Protein AF-A0A962L8B1-F1 (afdb_monomer_lite)

pLDDT: mean 70.65, std 21.23, range [31.58, 95.56]

Radius of gyration: 21.91 Å; chains: 1; bounding box: 81×44×33 Å

Secondary structure (DSSP, 8-state):
-------SS-SS---------GGGGTTPSSPPPHHHHS-EEEEEEEEEE-TTS-EEEEEEEEEEEEEETTEEEEEEEEEETTS-EEEEEEEEEE-SSS-EEEEETTSSS-------EEETTEEE----

Foldseek 3Di:
DDDDDDDDPDPPDPPDDDDDDPVVQPPDDDDDQPPVVQAAKDKDKDFDADPVRDTPKIKIKIWGWDDDPNKIWTWIWIAIPVRDIDTWIWIWDDPVPSATWIDTPPDDDGFGQPDWRDDPPHTDGDGD

Sequence (128 aa):
MSRKMFLGLIVILASGCSPVSVNDYSAFEPRLVLQDFFSGPLTAHGVVKNRNGLVIRTFNADIQASWTDGIGTLDEYFLFDDGERQRRVWTLIPNGDGSYRAEAGDVVGAGRLQHFAARGSNKRWTAF

Structure (mmCIF, N/CA/C/O backbone):
data_AF-A0A962L8B1-F1
#
_entry.id   AF-A0A962L8B1-F1
#
loop_
_atom_site.group_PDB
_atom_site.id
_atom_site.type_symbol
_atom_site.label_atom_id
_atom_site.label_alt_id
_atom_site.label_comp_id
_atom_site.label_asym_id
_atom_site.label_entity_id
_atom_site.label_seq_id
_atom_site.pdbx_PDB_ins_code
_atom_site.Cartn_x
_atom_site.Cartn_y
_atom_site.Cartn_z
_atom_site.occupancy
_atom_site.B_iso_or_equiv
_atom_site.auth_seq_id
_atom_site.auth_comp_id
_atom_site.auth_asym_id
_atom_site.auth_atom_id
_atom_site.pdbx_PDB_model_num
ATOM 1 N N . MET A 1 1 ? 61.659 -34.723 1.959 1.00 45.69 1 MET A N 1
ATOM 2 C CA . MET A 1 1 ? 60.887 -33.686 1.238 1.00 45.69 1 MET A CA 1
ATOM 3 C C . MET A 1 1 ? 59.891 -34.348 0.296 1.00 45.69 1 MET A C 1
ATOM 5 O O . MET A 1 1 ? 60.314 -34.858 -0.725 1.00 45.69 1 MET A O 1
ATOM 9 N N . SER A 1 2 ? 58.594 -34.344 0.614 1.00 41.06 2 SER A N 1
ATOM 10 C CA 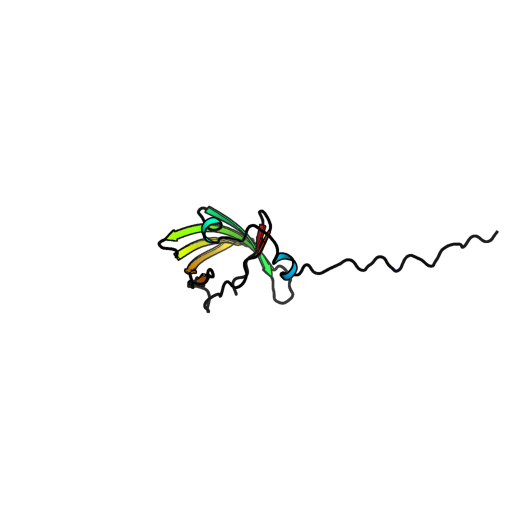. SER A 1 2 ? 57.557 -34.096 -0.399 1.00 41.06 2 SER A CA 1
ATOM 11 C C . SER A 1 2 ? 56.258 -33.712 0.306 1.00 41.06 2 SER A C 1
ATOM 13 O O . SER A 1 2 ? 55.552 -34.517 0.903 1.00 41.06 2 SER A O 1
ATOM 15 N N . ARG A 1 3 ? 56.045 -32.404 0.326 1.00 56.31 3 ARG A N 1
ATOM 16 C CA . ARG A 1 3 ? 54.972 -31.661 0.972 1.00 56.31 3 ARG A CA 1
ATOM 17 C C . ARG A 1 3 ? 53.841 -31.547 -0.038 1.00 56.31 3 ARG A C 1
ATOM 19 O O . ARG A 1 3 ? 53.910 -30.597 -0.798 1.00 56.31 3 ARG A O 1
ATOM 26 N N . LYS A 1 4 ? 52.863 -32.463 -0.071 1.00 45.38 4 LYS A N 1
ATOM 27 C CA . LYS A 1 4 ? 51.507 -32.239 -0.643 1.00 45.38 4 LYS A CA 1
ATOM 28 C C . LYS A 1 4 ? 50.465 -33.105 0.072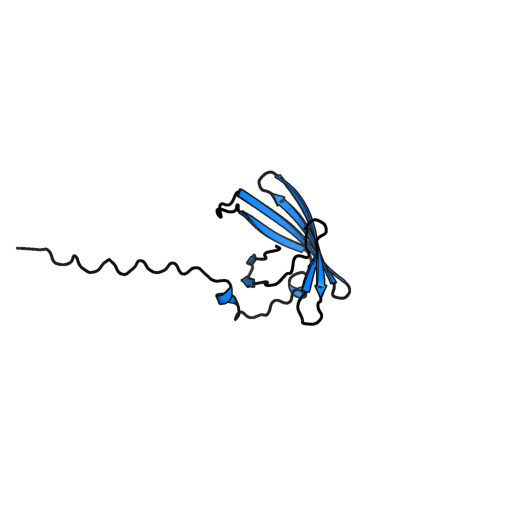 1.00 45.38 4 LYS A C 1
ATOM 30 O O . LYS A 1 4 ? 49.821 -33.979 -0.488 1.00 45.38 4 LYS A O 1
ATOM 35 N N . MET A 1 5 ? 50.371 -32.827 1.363 1.00 54.78 5 MET A N 1
ATOM 36 C CA . MET A 1 5 ? 49.195 -33.002 2.201 1.00 54.78 5 MET A CA 1
ATOM 37 C C . MET A 1 5 ? 48.084 -32.051 1.700 1.00 54.78 5 MET A C 1
ATOM 39 O O . MET A 1 5 ? 48.390 -30.924 1.315 1.00 54.78 5 MET A O 1
ATOM 43 N N . PHE A 1 6 ? 46.826 -32.508 1.751 1.00 54.09 6 PHE A N 1
ATOM 44 C CA . PHE A 1 6 ? 45.574 -31.747 1.567 1.00 54.09 6 PHE A CA 1
ATOM 45 C C . PHE A 1 6 ? 45.223 -31.265 0.147 1.00 54.09 6 PHE A C 1
ATOM 47 O O . PHE A 1 6 ? 45.509 -30.137 -0.237 1.00 54.09 6 PHE A O 1
ATOM 54 N N . LEU A 1 7 ? 44.460 -32.075 -0.594 1.00 51.75 7 LEU A N 1
ATOM 55 C CA . LEU A 1 7 ? 43.603 -31.569 -1.676 1.00 51.75 7 LEU A CA 1
ATOM 56 C C . LEU A 1 7 ? 42.340 -32.438 -1.822 1.00 51.75 7 LEU A C 1
ATOM 58 O O . LEU A 1 7 ? 42.110 -33.045 -2.859 1.00 51.75 7 LEU A O 1
ATOM 62 N N . GLY A 1 8 ? 41.556 -32.576 -0.746 1.00 55.16 8 GLY A N 1
ATOM 63 C CA . GLY A 1 8 ? 40.411 -33.500 -0.733 1.00 55.16 8 GLY A CA 1
ATOM 64 C C . GLY A 1 8 ? 39.204 -33.116 0.127 1.00 55.16 8 GLY A C 1
ATOM 65 O O . GLY A 1 8 ? 38.370 -33.979 0.355 1.00 55.16 8 GLY A O 1
ATOM 66 N N . LEU A 1 9 ? 39.069 -31.878 0.627 1.00 55.00 9 LEU A N 1
ATOM 67 C CA . LEU A 1 9 ? 38.003 -31.571 1.603 1.00 55.00 9 LEU A CA 1
ATOM 68 C C . LEU A 1 9 ? 37.391 -30.156 1.520 1.00 55.00 9 LEU A C 1
ATOM 70 O O . LEU A 1 9 ? 37.159 -29.537 2.551 1.00 55.00 9 LEU A O 1
ATOM 74 N N . ILE A 1 10 ? 37.138 -29.597 0.330 1.00 55.53 10 ILE A N 1
ATOM 75 C CA . ILE A 1 10 ? 36.526 -28.245 0.221 1.00 55.53 10 ILE A CA 1
ATOM 76 C C . ILE A 1 10 ? 35.245 -28.197 -0.648 1.00 55.53 10 ILE A C 1
ATOM 78 O O . ILE A 1 10 ? 34.642 -27.145 -0.815 1.00 55.53 10 ILE A O 1
ATOM 82 N N . VAL A 1 11 ? 34.718 -29.332 -1.125 1.00 56.06 11 VAL A N 1
ATOM 83 C CA . VAL A 1 11 ? 33.531 -29.358 -2.020 1.00 56.06 11 VAL A CA 1
ATOM 84 C C . VAL A 1 11 ? 32.231 -29.773 -1.296 1.00 56.06 11 VAL A C 1
ATOM 86 O O . VAL A 1 11 ? 31.414 -30.484 -1.863 1.00 56.06 11 VAL A O 1
ATOM 89 N N . ILE A 1 12 ? 32.015 -29.384 -0.026 1.00 56.72 12 ILE A N 1
ATOM 90 C CA . ILE A 1 12 ? 30.761 -29.717 0.713 1.00 56.72 12 ILE A CA 1
ATOM 91 C C . ILE A 1 12 ? 30.182 -28.524 1.515 1.00 56.72 12 ILE A C 1
ATOM 93 O O . ILE A 1 12 ? 29.456 -28.705 2.480 1.00 56.72 12 ILE A O 1
ATOM 97 N N . LEU A 1 13 ? 30.456 -27.268 1.140 1.00 54.75 13 LEU A N 1
ATOM 98 C CA . LEU A 1 13 ? 29.921 -26.100 1.880 1.00 54.75 13 LEU A CA 1
ATOM 99 C C . LEU A 1 13 ? 29.034 -25.149 1.058 1.00 54.75 13 LEU A C 1
ATOM 101 O O . LEU A 1 13 ? 28.757 -24.041 1.499 1.00 54.75 13 LEU A O 1
ATOM 105 N N . ALA A 1 14 ? 28.537 -25.570 -0.109 1.00 56.19 14 ALA A N 1
ATOM 106 C CA . ALA A 1 14 ? 27.765 -24.698 -1.005 1.00 56.19 14 ALA A CA 1
ATOM 107 C C . ALA A 1 14 ? 26.266 -25.045 -1.133 1.00 56.19 14 ALA A C 1
ATOM 109 O O . ALA A 1 14 ? 25.656 -24.759 -2.159 1.00 56.19 14 ALA A O 1
ATOM 110 N N . SER A 1 15 ? 25.642 -25.634 -0.110 1.00 53.94 15 SER A N 1
ATOM 111 C CA . SER A 1 15 ? 24.190 -25.878 -0.089 1.00 53.94 15 SER A CA 1
ATOM 112 C C . SER A 1 15 ? 23.545 -25.188 1.111 1.00 53.94 15 SER A C 1
ATOM 114 O O . SER A 1 15 ? 23.306 -25.799 2.148 1.00 53.94 15 SER A O 1
ATOM 116 N N . GLY A 1 16 ? 23.293 -23.888 0.966 1.00 49.53 16 GLY A N 1
ATOM 117 C CA . GLY A 1 16 ? 22.654 -23.065 1.991 1.00 49.53 16 GLY A CA 1
ATOM 118 C C . GLY A 1 16 ? 21.914 -21.864 1.411 1.00 49.53 16 GLY A C 1
ATOM 119 O O . GLY A 1 16 ? 21.978 -20.781 1.975 1.00 49.53 16 GLY A O 1
ATOM 120 N N . CYS A 1 17 ? 21.249 -22.028 0.266 1.00 56.34 17 CYS A N 1
ATOM 121 C CA . CYS A 1 17 ? 20.284 -21.052 -0.238 1.00 56.34 17 CYS A CA 1
ATOM 122 C C . CYS A 1 17 ? 18.902 -21.708 -0.189 1.00 56.34 17 CYS A C 1
ATOM 124 O O . CYS A 1 17 ? 18.410 -22.227 -1.188 1.00 56.34 17 CYS A O 1
ATOM 126 N N . SER A 1 18 ? 18.312 -21.775 1.005 1.00 54.75 18 SER A N 1
ATOM 127 C CA . SER A 1 18 ? 16.922 -22.206 1.149 1.00 54.75 18 SER A CA 1
ATOM 128 C C . SER A 1 18 ? 16.019 -21.080 0.639 1.00 54.75 18 SER A C 1
ATOM 130 O O . SER A 1 18 ? 16.109 -19.963 1.160 1.00 54.75 18 SER A O 1
ATOM 132 N N . PRO A 1 19 ? 15.158 -21.314 -0.367 1.00 54.16 19 PRO A N 1
ATOM 133 C CA . PRO A 1 19 ? 14.120 -20.357 -0.703 1.00 54.16 19 PRO A CA 1
ATOM 134 C C . PRO A 1 19 ? 13.164 -20.279 0.487 1.00 54.16 19 PRO A C 1
ATOM 136 O O . PRO A 1 19 ? 12.523 -21.261 0.846 1.00 54.16 19 PRO A O 1
ATOM 139 N N . VAL A 1 20 ? 13.108 -19.112 1.120 1.00 50.53 20 VAL A N 1
ATOM 140 C CA . VAL A 1 20 ? 12.144 -18.816 2.179 1.00 50.53 20 VAL A CA 1
ATOM 141 C C . VAL A 1 20 ? 10.743 -18.986 1.596 1.00 50.53 20 VAL A C 1
ATOM 143 O O . VAL A 1 20 ? 10.360 -18.259 0.675 1.00 50.53 20 VAL A O 1
ATOM 146 N N . SER A 1 21 ? 9.999 -19.969 2.094 1.00 50.53 21 SER A N 1
ATOM 147 C CA . SER A 1 21 ? 8.655 -20.264 1.621 1.00 50.53 21 SER A CA 1
ATOM 148 C C . SER A 1 21 ? 7.636 -19.486 2.451 1.00 50.53 21 SER A C 1
ATOM 150 O O . SER A 1 21 ? 7.833 -19.226 3.635 1.00 50.53 21 SER A O 1
ATOM 152 N N . VAL A 1 22 ? 6.510 -19.100 1.847 1.00 50.47 22 VAL A N 1
ATOM 153 C CA . VAL A 1 22 ? 5.414 -18.431 2.579 1.00 50.47 22 VAL A CA 1
ATOM 154 C C . VAL A 1 22 ? 4.862 -19.335 3.696 1.00 50.47 22 VAL A C 1
ATOM 156 O O . VAL A 1 22 ? 4.360 -18.843 4.703 1.00 50.47 22 VAL A O 1
ATOM 159 N N . ASN A 1 23 ? 5.019 -20.655 3.550 1.00 53.66 23 ASN A N 1
ATOM 160 C CA . ASN A 1 23 ? 4.557 -21.658 4.503 1.00 53.66 23 ASN A CA 1
ATOM 161 C C . ASN A 1 23 ? 5.365 -21.671 5.814 1.00 53.66 23 ASN A C 1
ATOM 163 O O . ASN A 1 23 ? 4.848 -22.109 6.836 1.00 53.66 23 ASN A O 1
ATOM 167 N N . ASP A 1 24 ? 6.585 -21.124 5.820 1.00 52.66 24 ASP A N 1
ATOM 168 C CA . ASP A 1 24 ? 7.425 -21.013 7.024 1.00 52.66 24 ASP A CA 1
ATOM 169 C C . ASP A 1 24 ? 6.867 -20.005 8.052 1.00 52.66 24 ASP A C 1
ATOM 171 O O . ASP A 1 24 ? 7.386 -19.875 9.161 1.00 52.66 24 ASP A O 1
ATOM 175 N N . TYR A 1 25 ? 5.798 -19.283 7.694 1.00 49.19 25 TYR A N 1
ATOM 176 C CA . TYR A 1 25 ? 5.214 -18.207 8.494 1.00 49.19 25 TYR A CA 1
ATOM 177 C C . TYR A 1 25 ? 3.850 -18.541 9.111 1.00 49.19 25 TYR A C 1
ATOM 179 O O . TYR A 1 25 ? 3.277 -17.694 9.795 1.00 49.19 25 TYR A O 1
ATOM 187 N N . SER A 1 26 ? 3.329 -19.759 8.920 1.00 51.09 26 SER A N 1
ATOM 188 C CA . SER A 1 26 ? 1.995 -20.155 9.404 1.00 51.09 26 SER A CA 1
ATOM 189 C C . SER A 1 26 ? 1.876 -20.248 10.933 1.00 51.09 26 SER A C 1
ATOM 191 O O . SER A 1 26 ? 0.766 -20.320 11.451 1.00 51.09 26 SER A O 1
ATOM 193 N N . ALA A 1 27 ? 3.002 -20.269 11.652 1.00 51.25 27 ALA A N 1
ATOM 194 C CA . ALA A 1 27 ? 3.063 -20.475 13.100 1.00 51.25 27 ALA A CA 1
ATOM 195 C C . ALA A 1 27 ? 3.323 -19.191 13.918 1.00 51.25 27 ALA A C 1
ATOM 197 O O . ALA A 1 27 ? 3.530 -19.279 15.126 1.00 51.25 27 ALA A O 1
ATOM 198 N N . PHE A 1 28 ? 3.357 -18.007 13.292 1.00 45.78 28 PHE A N 1
ATOM 199 C CA . PHE A 1 28 ? 3.677 -16.765 14.004 1.00 45.78 28 PHE A CA 1
ATOM 200 C C . PHE A 1 28 ? 2.450 -16.127 14.666 1.00 45.78 28 PHE A C 1
ATOM 202 O O . PHE A 1 28 ? 1.478 -15.760 14.006 1.00 45.78 28 PHE A O 1
ATOM 209 N N . GLU A 1 29 ? 2.549 -15.947 15.982 1.00 45.97 29 GLU A N 1
ATOM 210 C CA . GLU A 1 29 ? 1.680 -15.096 16.792 1.00 45.97 29 GLU A CA 1
ATOM 211 C C . GLU A 1 29 ? 2.314 -13.700 16.971 1.00 45.97 29 GLU A C 1
ATOM 213 O O . GLU A 1 29 ? 3.544 -13.584 16.999 1.00 45.97 29 GLU A O 1
ATOM 218 N N . PRO A 1 30 ? 1.516 -12.626 17.109 1.00 56.34 30 PRO A N 1
ATOM 219 C CA . PRO A 1 30 ? 0.059 -12.619 17.202 1.00 56.34 30 PRO A CA 1
ATOM 220 C C . PRO A 1 30 ? -0.621 -12.810 15.843 1.00 56.34 30 PRO A C 1
ATOM 222 O O . PRO A 1 30 ? -0.141 -12.346 14.807 1.00 56.34 30 PRO A O 1
ATOM 225 N N . ARG A 1 31 ? -1.781 -13.477 15.867 1.00 63.78 31 ARG A N 1
ATOM 226 C CA . ARG A 1 31 ? -2.663 -13.592 14.702 1.00 63.78 31 ARG A CA 1
ATOM 227 C C . ARG A 1 31 ? -2.989 -12.184 14.202 1.00 63.78 31 ARG A C 1
ATOM 229 O O . ARG A 1 31 ? -3.441 -11.346 14.976 1.00 63.78 31 ARG A O 1
ATOM 236 N N . LEU A 1 32 ? -2.759 -11.927 12.917 1.00 67.31 32 LEU A N 1
ATOM 237 C CA . LEU A 1 32 ? -3.076 -10.636 12.319 1.00 67.31 32 LEU A CA 1
ATOM 238 C C . LEU A 1 32 ? -4.585 -10.375 12.403 1.00 67.31 32 LEU A C 1
ATOM 240 O O . LEU A 1 32 ? -5.376 -11.074 11.771 1.00 67.31 32 LEU A O 1
ATOM 244 N N . VAL A 1 33 ? -4.968 -9.338 13.141 1.00 79.69 33 VAL A N 1
ATOM 245 C CA . VAL A 1 33 ? -6.325 -8.791 13.141 1.00 79.69 33 VAL A CA 1
ATOM 246 C C . VAL A 1 33 ? -6.344 -7.623 12.159 1.00 79.69 33 VAL A C 1
ATOM 248 O O . VAL A 1 33 ? -5.624 -6.644 12.345 1.00 79.69 33 VAL A O 1
ATOM 251 N N . LEU A 1 34 ? -7.124 -7.732 11.076 1.00 80.81 34 LEU A N 1
ATOM 252 C CA . LEU A 1 34 ? -7.136 -6.703 10.027 1.00 80.81 34 LEU A CA 1
ATOM 253 C C . LEU A 1 34 ? -7.626 -5.351 10.543 1.00 80.81 34 LEU A C 1
ATOM 255 O O . LEU A 1 34 ? -7.090 -4.337 10.119 1.00 80.81 34 LEU A O 1
ATOM 259 N N . GLN A 1 35 ? -8.596 -5.342 11.458 1.00 83.50 35 GLN A N 1
ATOM 260 C CA . GLN A 1 35 ? -9.132 -4.112 12.045 1.00 83.50 35 GLN A CA 1
ATOM 261 C C . GLN A 1 35 ? -8.058 -3.343 12.815 1.00 83.50 35 GLN A C 1
ATOM 263 O O . GLN A 1 35 ? -7.860 -2.157 12.572 1.00 83.50 35 GLN A O 1
ATOM 268 N N . ASP A 1 36 ? -7.294 -4.047 13.651 1.00 82.62 36 ASP A N 1
ATOM 269 C CA . ASP A 1 36 ? -6.191 -3.452 14.407 1.00 82.62 36 ASP A CA 1
ATOM 270 C C . ASP A 1 36 ? -5.044 -3.027 13.492 1.00 82.62 36 ASP A C 1
ATOM 272 O O . ASP A 1 36 ? -4.371 -2.026 13.731 1.00 82.62 36 ASP A O 1
ATOM 276 N N . PHE A 1 37 ? -4.791 -3.804 12.437 1.00 82.56 37 PHE A N 1
ATOM 277 C CA . PHE A 1 37 ? -3.703 -3.504 11.524 1.00 82.56 37 PHE A CA 1
ATOM 278 C C . PHE A 1 37 ? -4.003 -2.302 10.624 1.00 82.56 37 PHE A C 1
ATOM 280 O O . PHE A 1 37 ? -3.140 -1.449 10.421 1.00 82.56 37 PHE A O 1
ATOM 287 N N . PHE A 1 38 ? -5.215 -2.245 10.084 1.00 87.19 38 PHE A N 1
ATOM 288 C CA . PHE A 1 38 ? -5.659 -1.218 9.158 1.00 87.19 38 PHE A CA 1
ATOM 289 C C . PHE A 1 38 ? -6.458 -0.139 9.885 1.00 87.19 38 PHE A C 1
ATOM 291 O O . PHE A 1 38 ? -7.632 0.062 9.602 1.00 87.19 38 PHE A O 1
ATOM 298 N N . SER A 1 39 ? -5.831 0.558 10.827 1.00 88.50 39 SER A N 1
ATOM 299 C CA . SER A 1 39 ? -6.491 1.605 11.607 1.00 88.50 39 SER A CA 1
ATOM 300 C C . SER A 1 39 ? -5.727 2.922 11.506 1.00 88.50 39 SER A C 1
ATOM 302 O O . SER A 1 39 ? -4.706 3.106 12.169 1.00 88.50 39 SER A O 1
ATOM 304 N N . GLY A 1 40 ? -6.249 3.858 10.711 1.00 90.88 40 GLY A N 1
ATOM 305 C CA . GLY A 1 40 ? -5.692 5.199 10.548 1.00 90.88 40 GLY A CA 1
ATOM 306 C C . GLY A 1 40 ? -4.633 5.307 9.441 1.00 90.88 40 GLY A C 1
ATOM 307 O O . GLY A 1 40 ? -4.678 4.547 8.469 1.00 90.88 40 GLY A O 1
ATOM 308 N N . PRO A 1 41 ? -3.713 6.285 9.539 1.00 91.94 41 PRO A N 1
ATOM 309 C CA . PRO A 1 41 ? -2.716 6.547 8.509 1.00 91.94 41 PRO A CA 1
ATOM 310 C C . PRO A 1 41 ? -1.616 5.482 8.509 1.00 91.94 41 PRO A C 1
ATOM 312 O O . PRO A 1 41 ? -1.034 5.152 9.543 1.00 91.94 41 PRO A O 1
ATOM 315 N N . LEU A 1 42 ? -1.306 4.972 7.323 1.00 91.19 42 LEU A N 1
ATOM 316 C CA . LEU A 1 42 ? -0.306 3.940 7.078 1.00 91.19 42 LEU A CA 1
ATOM 317 C C . LEU A 1 42 ? 0.535 4.325 5.85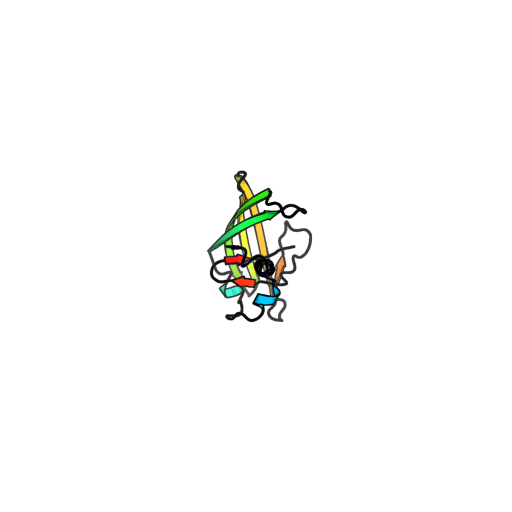8 1.00 91.19 42 LEU A C 1
ATOM 319 O O . LEU A 1 42 ? 0.091 5.083 4.998 1.00 91.19 42 LEU A O 1
ATOM 323 N N . THR A 1 43 ? 1.726 3.743 5.753 1.00 89.75 43 THR A N 1
ATOM 324 C CA . THR A 1 43 ? 2.590 3.888 4.577 1.00 89.75 43 THR A CA 1
ATOM 325 C C . THR A 1 43 ? 3.027 2.512 4.090 1.00 89.75 43 THR A C 1
ATOM 327 O O . THR A 1 43 ? 3.287 1.610 4.890 1.00 89.75 43 THR A O 1
ATOM 330 N N . ALA A 1 44 ? 3.120 2.347 2.774 1.00 86.38 44 ALA A N 1
ATOM 331 C CA . ALA A 1 44 ? 3.635 1.150 2.130 1.00 86.38 44 ALA A CA 1
ATOM 332 C C . ALA A 1 44 ? 4.759 1.489 1.150 1.00 86.38 44 ALA A C 1
ATOM 334 O O . ALA A 1 44 ? 4.749 2.528 0.496 1.00 86.38 44 ALA A O 1
ATOM 335 N N . HIS A 1 45 ? 5.708 0.569 1.014 1.00 87.56 45 HIS A N 1
ATOM 336 C CA . HIS A 1 45 ? 6.807 0.659 0.059 1.00 87.56 45 HIS A CA 1
ATOM 337 C C . HIS A 1 45 ? 6.857 -0.636 -0.740 1.00 87.56 45 HIS A C 1
ATOM 339 O O . HIS A 1 45 ? 6.815 -1.727 -0.163 1.00 87.56 45 HIS A O 1
ATOM 345 N N . GLY A 1 46 ? 6.943 -0.538 -2.062 1.00 87.00 46 GLY A N 1
ATOM 346 C CA . GLY A 1 46 ? 6.863 -1.712 -2.918 1.00 87.00 46 GLY A CA 1
ATOM 347 C C . GLY A 1 46 ? 7.623 -1.589 -4.225 1.00 87.00 46 GLY A C 1
ATOM 348 O O . GLY A 1 46 ? 8.163 -0.545 -4.586 1.00 87.00 46 GLY A O 1
ATOM 349 N N . VAL A 1 47 ? 7.681 -2.717 -4.930 1.00 86.06 47 VAL A N 1
ATOM 350 C CA . VAL A 1 47 ? 8.333 -2.843 -6.233 1.00 86.06 47 VAL A CA 1
ATOM 351 C C . VAL A 1 47 ? 7.403 -3.562 -7.202 1.00 86.06 47 VAL A C 1
ATOM 353 O O . VAL A 1 47 ? 6.779 -4.563 -6.846 1.00 86.06 47 VAL A O 1
ATOM 356 N N . VAL A 1 48 ? 7.339 -3.081 -8.438 1.00 84.94 48 VAL A N 1
ATOM 357 C CA . VAL A 1 48 ? 6.652 -3.743 -9.548 1.00 84.94 48 VAL A CA 1
ATOM 358 C C . VAL A 1 48 ? 7.683 -4.552 -10.318 1.00 84.94 48 VAL A C 1
ATOM 360 O O . VAL A 1 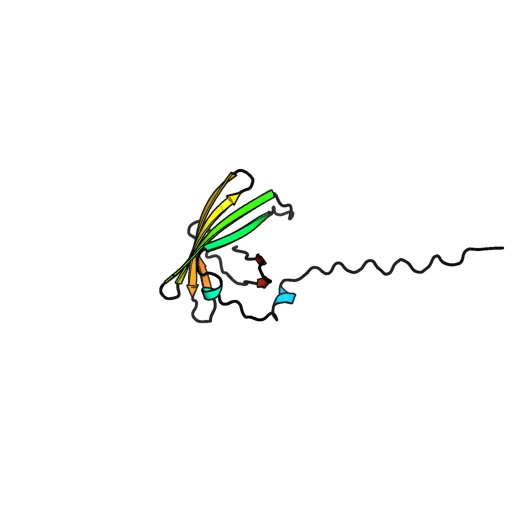48 ? 8.737 -4.036 -10.697 1.00 84.94 48 VAL A O 1
ATOM 363 N N . LYS A 1 49 ? 7.390 -5.833 -10.547 1.00 86.06 49 LYS A N 1
ATOM 364 C CA . LYS A 1 49 ? 8.258 -6.743 -11.297 1.00 86.06 49 LYS A CA 1
ATOM 365 C C . LYS A 1 49 ? 7.604 -7.167 -12.604 1.00 86.06 49 LYS A C 1
ATOM 367 O O . LYS A 1 49 ? 6.393 -7.359 -12.655 1.00 86.06 49 LYS A O 1
ATOM 372 N N . ASN A 1 50 ? 8.406 -7.354 -13.647 1.00 87.81 50 ASN A N 1
ATOM 373 C CA . ASN A 1 50 ? 7.940 -7.980 -14.883 1.00 87.81 50 ASN A CA 1
ATOM 374 C C . ASN A 1 50 ? 7.819 -9.513 -14.729 1.00 87.81 50 ASN A C 1
ATOM 376 O O . ASN A 1 50 ? 8.191 -10.084 -13.703 1.00 87.81 50 ASN A O 1
ATOM 380 N N . ARG A 1 51 ? 7.340 -10.201 -15.777 1.00 86.50 51 ARG A N 1
ATOM 381 C CA . ARG A 1 51 ? 7.187 -11.673 -15.792 1.00 86.50 51 ARG A CA 1
ATOM 382 C C . ARG A 1 51 ? 8.500 -12.442 -15.600 1.00 86.50 51 ARG A C 1
ATOM 384 O O . ARG A 1 51 ? 8.470 -13.581 -15.156 1.00 86.50 51 ARG A O 1
ATOM 391 N N . ASN A 1 52 ? 9.634 -11.806 -15.885 1.00 88.69 52 ASN A N 1
ATOM 392 C CA . ASN A 1 52 ? 10.967 -12.378 -15.692 1.00 88.69 52 ASN A CA 1
ATOM 393 C C . ASN A 1 52 ? 11.499 -12.137 -14.264 1.00 88.69 52 ASN A C 1
ATOM 395 O O . ASN A 1 52 ? 12.628 -12.506 -13.958 1.00 88.69 52 ASN A O 1
ATOM 399 N N . GLY A 1 53 ? 10.714 -11.493 -13.392 1.00 85.00 53 GLY A N 1
ATOM 400 C CA . GLY A 1 53 ? 11.076 -11.198 -12.005 1.00 85.00 53 GLY A CA 1
ATOM 401 C C . GLY A 1 53 ? 11.970 -9.968 -11.818 1.00 85.00 53 GLY A C 1
ATOM 402 O O . GLY A 1 53 ? 12.360 -9.678 -10.683 1.00 85.00 53 GLY A O 1
ATOM 403 N N . LEU A 1 54 ? 12.271 -9.232 -12.892 1.00 87.62 54 LEU A N 1
ATOM 404 C CA . LEU A 1 54 ? 13.063 -8.003 -12.835 1.00 87.62 54 LEU A CA 1
ATOM 405 C C . LEU A 1 54 ? 12.210 -6.858 -12.293 1.00 87.62 54 LEU A C 1
ATOM 407 O O . LEU A 1 54 ? 11.076 -6.678 -12.737 1.00 87.62 54 LEU A O 1
ATOM 411 N N . VAL A 1 55 ? 12.762 -6.085 -11.356 1.00 90.69 55 VAL A N 1
ATOM 412 C CA . VAL A 1 55 ? 12.131 -4.857 -10.852 1.00 90.69 55 VAL A CA 1
ATOM 413 C C . VAL A 1 55 ? 12.146 -3.817 -11.964 1.00 90.69 55 VAL A C 1
ATOM 415 O O . VAL A 1 55 ? 13.210 -3.494 -12.483 1.00 90.69 55 VAL A O 1
ATOM 418 N N . ILE A 1 56 ? 10.965 -3.332 -12.334 1.00 92.69 56 ILE A N 1
ATOM 419 C CA . ILE A 1 56 ? 10.786 -2.334 -13.393 1.00 92.69 56 ILE A CA 1
ATOM 420 C C . ILE A 1 56 ? 10.331 -0.981 -12.855 1.00 92.69 56 ILE A C 1
ATOM 422 O O . ILE A 1 56 ? 10.540 0.015 -13.535 1.00 92.69 56 ILE A O 1
ATOM 426 N N . ARG A 1 57 ? 9.713 -0.948 -11.668 1.00 92.25 57 ARG A N 1
ATOM 427 C CA . ARG A 1 57 ? 9.287 0.276 -10.976 1.00 92.25 57 ARG A CA 1
ATOM 428 C C . ARG A 1 57 ? 9.304 0.067 -9.472 1.00 92.25 57 ARG A C 1
ATOM 430 O O . ARG A 1 57 ? 9.186 -1.068 -8.994 1.00 92.25 57 ARG A O 1
ATOM 437 N N . THR A 1 58 ? 9.374 1.155 -8.730 1.00 90.56 58 THR A N 1
ATOM 438 C CA . THR A 1 58 ? 9.194 1.191 -7.279 1.00 90.56 58 THR A CA 1
ATOM 439 C C . THR A 1 58 ? 8.110 2.196 -6.920 1.00 90.56 58 THR A C 1
ATOM 441 O O . THR A 1 58 ? 7.807 3.092 -7.704 1.00 90.56 58 THR A O 1
ATOM 444 N N . PHE A 1 59 ? 7.471 2.016 -5.768 1.00 92.31 59 PHE A N 1
ATOM 445 C CA . PHE A 1 59 ? 6.440 2.936 -5.306 1.00 92.31 59 PHE A CA 1
ATOM 446 C C . PHE A 1 59 ? 6.476 3.123 -3.794 1.00 92.31 59 PHE A C 1
ATOM 448 O O . PHE A 1 59 ? 6.819 2.208 -3.038 1.00 92.31 59 PHE A O 1
ATOM 455 N N . ASN A 1 60 ? 6.039 4.305 -3.378 1.00 92.69 60 ASN A N 1
ATOM 456 C CA . ASN A 1 60 ? 5.588 4.597 -2.026 1.00 92.69 60 ASN A CA 1
ATOM 457 C C . ASN A 1 60 ? 4.070 4.780 -2.072 1.00 92.69 60 ASN A C 1
ATOM 459 O O . ASN A 1 60 ? 3.557 5.287 -3.068 1.00 92.69 60 ASN A O 1
ATOM 463 N N . ALA A 1 61 ? 3.355 4.377 -1.029 1.00 93.31 61 ALA A N 1
ATOM 464 C CA . ALA A 1 61 ? 1.927 4.622 -0.919 1.00 93.31 61 ALA A CA 1
ATOM 465 C C . ALA A 1 61 ? 1.570 5.153 0.463 1.00 93.31 61 ALA A C 1
ATOM 467 O O . ALA A 1 61 ? 1.971 4.560 1.463 1.00 93.31 61 ALA A O 1
ATOM 468 N N . ASP A 1 62 ? 0.786 6.222 0.503 1.00 94.94 62 ASP A N 1
ATOM 469 C CA . ASP A 1 62 ? 0.118 6.688 1.714 1.00 94.94 62 ASP A CA 1
ATOM 470 C C . ASP A 1 62 ? -1.292 6.108 1.744 1.00 94.94 62 ASP A C 1
ATOM 472 O O . ASP A 1 62 ? -2.013 6.165 0.750 1.00 94.94 62 ASP A O 1
ATOM 476 N N . ILE A 1 63 ? -1.688 5.525 2.869 1.00 93.88 63 ILE A N 1
ATOM 477 C CA . ILE A 1 63 ? -2.939 4.781 2.997 1.00 93.88 63 ILE A CA 1
ATOM 478 C C . ILE A 1 63 ? -3.720 5.351 4.173 1.00 93.88 63 ILE A C 1
ATOM 480 O O . ILE A 1 63 ? -3.229 5.377 5.300 1.00 93.88 63 ILE A O 1
ATOM 484 N N . GLN A 1 64 ? -4.952 5.783 3.924 1.00 95.56 64 GLN A N 1
ATOM 485 C CA . GLN A 1 64 ? -5.900 6.124 4.980 1.00 95.56 64 GLN A CA 1
ATOM 486 C C . GLN A 1 64 ? -6.842 4.945 5.186 1.00 95.56 64 GLN A C 1
ATOM 488 O O . GLN A 1 64 ? -7.688 4.663 4.336 1.00 95.56 64 GLN A O 1
ATOM 493 N N . ALA A 1 65 ? -6.664 4.240 6.301 1.00 94.50 65 ALA A N 1
ATOM 494 C CA . ALA A 1 65 ? -7.491 3.101 6.653 1.00 94.50 65 ALA A CA 1
ATOM 495 C C . ALA A 1 65 ? -8.574 3.490 7.663 1.00 94.50 65 ALA A C 1
ATOM 497 O O . ALA A 1 65 ? -8.294 4.105 8.695 1.00 94.50 65 ALA A O 1
ATOM 498 N N . SER A 1 66 ? -9.815 3.108 7.384 1.00 94.00 66 SER A N 1
ATOM 499 C CA . SER A 1 66 ? -10.955 3.347 8.267 1.00 94.00 66 SER A CA 1
ATOM 500 C C . SER A 1 66 ? -11.906 2.158 8.280 1.00 94.00 66 SER A C 1
ATOM 502 O O . SER A 1 66 ? -11.914 1.336 7.366 1.00 94.00 66 SER A O 1
ATOM 504 N N . TRP A 1 67 ? -12.715 2.068 9.334 1.00 93.69 67 TRP A N 1
ATOM 505 C CA . TRP A 1 67 ? -13.725 1.027 9.493 1.00 93.69 67 TRP A CA 1
ATOM 506 C C . TRP A 1 67 ? -15.075 1.653 9.817 1.00 93.69 67 TRP A C 1
ATOM 508 O O . TRP A 1 67 ? -15.162 2.622 10.572 1.00 93.69 67 TRP A O 1
ATOM 518 N N . THR A 1 68 ? -16.143 1.099 9.256 1.00 92.50 68 THR A N 1
ATOM 519 C CA . THR A 1 68 ? -17.530 1.468 9.561 1.00 92.50 68 THR A CA 1
ATOM 520 C C . THR A 1 68 ? -18.373 0.203 9.508 1.00 92.50 68 THR A C 1
ATOM 522 O O . THR A 1 68 ? -18.340 -0.510 8.511 1.00 92.50 68 THR A O 1
ATOM 525 N N . ASP A 1 69 ? -19.064 -0.122 10.602 1.00 90.88 69 ASP A N 1
ATOM 526 C CA . ASP A 1 69 ? -19.916 -1.318 10.719 1.00 90.88 69 ASP A CA 1
ATOM 527 C C . ASP A 1 69 ? -19.226 -2.636 10.306 1.00 90.88 69 ASP A C 1
ATOM 529 O O . ASP A 1 69 ? -19.823 -3.529 9.707 1.00 90.88 69 ASP A O 1
ATOM 533 N N . GLY A 1 70 ? -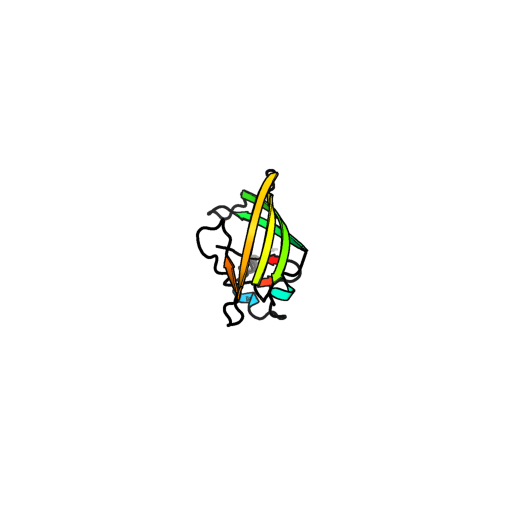17.930 -2.762 10.611 1.00 87.88 70 GLY A N 1
ATOM 534 C CA . GLY A 1 70 ? -17.120 -3.936 10.261 1.00 87.88 70 GLY A CA 1
ATOM 535 C C . GLY A 1 70 ? -16.653 -3.989 8.802 1.00 87.88 70 GLY A C 1
ATOM 536 O O . GLY A 1 70 ? -15.922 -4.912 8.443 1.00 87.88 70 GLY A O 1
ATOM 537 N N . ILE A 1 71 ? -17.013 -3.001 7.979 1.00 90.62 71 ILE A N 1
ATOM 538 C CA . ILE A 1 71 ? -16.511 -2.814 6.616 1.00 90.62 71 ILE A CA 1
ATOM 539 C C . ILE A 1 71 ? -15.293 -1.890 6.662 1.00 90.62 71 ILE A C 1
ATOM 541 O O . ILE A 1 71 ? -15.361 -0.782 7.194 1.00 90.62 71 ILE A O 1
ATOM 545 N N . GLY A 1 72 ? -14.170 -2.352 6.116 1.00 91.69 72 GLY A N 1
ATOM 546 C CA . GLY A 1 72 ? -12.928 -1.585 6.045 1.00 91.69 72 GLY A CA 1
ATOM 547 C C . GLY A 1 72 ? -12.823 -0.806 4.739 1.00 91.69 72 GLY A C 1
ATOM 548 O O . GLY A 1 72 ? -13.250 -1.287 3.694 1.00 91.69 72 GLY A O 1
ATOM 549 N N . THR A 1 73 ? -12.227 0.378 4.778 1.00 93.19 73 THR A N 1
ATOM 550 C CA . THR A 1 73 ? -11.854 1.163 3.597 1.00 93.19 73 THR A CA 1
ATOM 551 C C . THR A 1 73 ? -10.366 1.469 3.654 1.00 93.19 73 THR A C 1
ATOM 553 O O . THR A 1 73 ? -9.893 1.949 4.681 1.00 93.19 73 THR A O 1
ATOM 556 N N . LEU A 1 74 ? -9.634 1.207 2.569 1.00 93.31 74 LEU A N 1
ATOM 557 C CA . LEU A 1 74 ? -8.235 1.611 2.401 1.00 93.31 74 LEU A CA 1
ATOM 558 C C . LEU A 1 74 ? -8.151 2.591 1.230 1.00 93.31 74 LEU A C 1
ATOM 560 O O . LEU A 1 74 ? -8.276 2.178 0.080 1.00 93.31 74 LEU A O 1
ATOM 564 N N . ASP A 1 75 ? -7.970 3.877 1.517 1.00 94.00 75 ASP A N 1
ATOM 565 C CA . ASP A 1 75 ? -7.765 4.912 0.500 1.00 94.00 75 ASP A CA 1
ATOM 566 C C . ASP A 1 75 ? -6.261 5.110 0.273 1.00 94.00 75 ASP A C 1
ATOM 568 O O . ASP A 1 75 ? -5.580 5.757 1.071 1.00 94.00 75 ASP A O 1
ATOM 572 N N . GLU A 1 76 ? -5.739 4.471 -0.771 1.00 92.69 76 GLU A N 1
ATOM 573 C CA . GLU A 1 76 ? -4.317 4.371 -1.089 1.00 92.69 76 GLU A CA 1
ATOM 574 C C . GLU A 1 76 ? -3.914 5.393 -2.162 1.00 92.69 76 GLU A C 1
ATOM 576 O 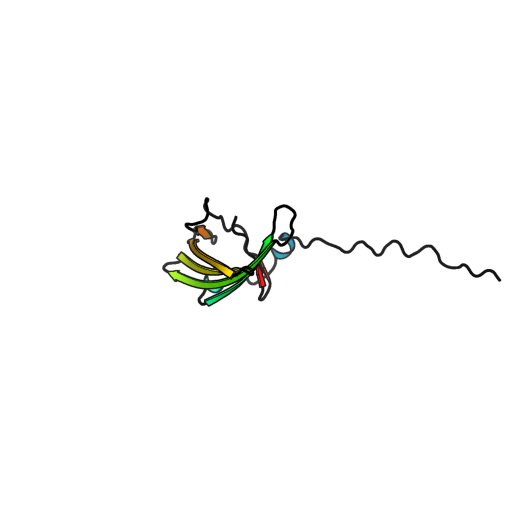O . GLU A 1 76 ? -4.495 5.439 -3.249 1.00 92.69 76 GLU A O 1
ATOM 581 N N . TYR A 1 77 ? -2.859 6.161 -1.898 1.00 93.75 77 TYR A N 1
ATOM 582 C CA . TYR A 1 77 ? -2.260 7.139 -2.803 1.00 93.75 77 TYR A CA 1
ATOM 583 C C . TYR A 1 77 ? -0.829 6.723 -3.126 1.00 93.75 77 TYR A C 1
ATOM 585 O O . TYR A 1 77 ? 0.058 6.832 -2.286 1.00 93.75 77 TYR A O 1
ATOM 593 N N . PHE A 1 78 ? -0.599 6.260 -4.349 1.00 93.25 78 PHE A N 1
ATOM 594 C CA . PHE A 1 78 ? 0.693 5.790 -4.832 1.00 93.25 78 PHE A CA 1
ATOM 595 C C . PHE A 1 78 ? 1.495 6.922 -5.473 1.00 93.25 78 PHE A C 1
ATOM 597 O O . PHE A 1 78 ? 0.960 7.708 -6.257 1.00 93.25 78 PHE A O 1
ATOM 604 N N . LEU A 1 79 ? 2.797 6.935 -5.198 1.00 95.38 79 LEU A N 1
ATOM 605 C CA . LEU A 1 79 ? 3.816 7.708 -5.895 1.00 95.38 79 LEU A CA 1
ATOM 606 C C . LEU A 1 79 ? 4.893 6.750 -6.401 1.00 95.38 79 LEU A C 1
ATOM 608 O O . LEU A 1 79 ? 5.608 6.132 -5.607 1.00 95.38 79 LEU A O 1
ATOM 612 N N . PHE A 1 80 ? 5.003 6.642 -7.718 1.00 95.25 80 PHE A N 1
ATOM 613 C CA . PHE A 1 80 ? 6.018 5.830 -8.371 1.00 95.25 80 PHE A CA 1
ATOM 614 C C . PHE A 1 80 ? 7.330 6.600 -8.550 1.00 95.25 80 PHE A C 1
ATOM 616 O O . PHE A 1 80 ? 7.369 7.831 -8.498 1.00 95.25 80 PHE A O 1
ATOM 623 N N . ASP A 1 81 ? 8.415 5.864 -8.765 1.00 94.44 81 ASP A N 1
ATOM 624 C CA . ASP A 1 81 ? 9.756 6.406 -9.005 1.00 94.44 81 ASP A CA 1
ATOM 625 C C . ASP A 1 81 ? 9.886 7.258 -10.271 1.00 94.44 81 ASP A C 1
ATOM 627 O O . ASP A 1 81 ? 10.710 8.169 -10.315 1.00 94.44 81 ASP A O 1
ATOM 631 N N . ASP A 1 82 ? 9.051 7.012 -11.276 1.00 93.75 82 ASP A N 1
ATOM 632 C CA . ASP A 1 82 ? 8.926 7.855 -12.470 1.00 93.75 82 ASP A CA 1
ATOM 633 C C . ASP A 1 82 ? 8.042 9.102 -12.264 1.00 93.75 82 ASP A C 1
ATOM 635 O O . ASP A 1 82 ? 7.863 9.899 -13.186 1.00 93.75 82 ASP A O 1
ATOM 639 N N . GLY A 1 83 ? 7.507 9.299 -11.055 1.00 95.44 83 GLY A N 1
ATOM 640 C CA . GLY A 1 83 ? 6.651 10.425 -10.690 1.00 95.44 83 GLY A CA 1
ATOM 641 C C . GLY A 1 83 ? 5.164 10.220 -10.983 1.00 95.44 83 GLY A C 1
ATOM 642 O O . GLY A 1 83 ? 4.368 11.108 -10.658 1.00 95.44 83 GLY A O 1
ATOM 643 N N . GLU A 1 84 ? 4.762 9.077 -11.553 1.00 94.69 84 GLU A N 1
ATOM 644 C CA . GLU A 1 84 ? 3.345 8.754 -11.732 1.00 94.69 84 GLU A CA 1
ATOM 645 C C . GLU A 1 84 ? 2.636 8.700 -10.373 1.00 94.69 84 GLU A C 1
ATOM 647 O O . GLU A 1 84 ? 3.178 8.214 -9.374 1.00 94.69 84 GLU A O 1
ATOM 652 N N . ARG A 1 85 ? 1.395 9.190 -10.344 1.00 94.56 85 ARG A N 1
ATOM 653 C CA . ARG A 1 85 ? 0.524 9.113 -9.174 1.00 94.56 85 ARG A CA 1
ATOM 654 C C . ARG A 1 85 ? -0.710 8.302 -9.503 1.00 94.56 85 ARG A C 1
ATOM 656 O O . ARG A 1 85 ? -1.356 8.548 -10.518 1.00 94.56 85 ARG A O 1
ATOM 663 N N . GLN A 1 86 ? -1.056 7.378 -8.619 1.00 89.88 86 GLN A N 1
ATOM 664 C CA . GLN A 1 86 ? -2.272 6.580 -8.735 1.00 89.88 86 GLN A CA 1
ATOM 665 C C . GLN A 1 86 ? -3.029 6.599 -7.414 1.00 89.88 86 GLN A C 1
ATOM 667 O O . GLN A 1 86 ? -2.435 6.769 -6.353 1.00 89.88 86 GLN A O 1
ATOM 672 N N . ARG A 1 87 ? -4.346 6.428 -7.478 1.00 91.69 87 ARG A N 1
ATOM 673 C CA . ARG A 1 87 ? -5.192 6.283 -6.296 1.00 91.69 87 ARG A CA 1
ATOM 674 C C . ARG A 1 87 ? -5.995 5.003 -6.425 1.00 91.69 87 ARG A C 1
ATOM 676 O O . ARG A 1 87 ? -6.603 4.785 -7.470 1.00 91.69 87 ARG A O 1
ATOM 683 N N . ARG A 1 88 ? -6.022 4.199 -5.367 1.00 90.56 88 ARG A N 1
ATOM 684 C CA . ARG A 1 88 ? -6.842 2.992 -5.280 1.00 90.56 88 ARG A CA 1
ATOM 685 C C . ARG A 1 88 ? -7.615 3.001 -3.978 1.00 90.56 88 ARG A C 1
ATOM 687 O O . ARG A 1 88 ? -7.052 3.279 -2.930 1.00 90.56 88 ARG A O 1
ATOM 694 N N . VAL A 1 89 ? -8.901 2.684 -4.055 1.00 87.94 89 VAL A N 1
ATOM 695 C CA . VAL A 1 89 ? -9.750 2.565 -2.871 1.00 87.94 89 VAL A CA 1
ATOM 696 C C . VAL A 1 89 ? -10.185 1.116 -2.751 1.00 87.94 89 VAL A C 1
ATOM 698 O O . VAL A 1 89 ? -10.897 0.621 -3.625 1.00 87.94 89 VAL A O 1
ATOM 701 N N . TRP A 1 90 ? -9.749 0.448 -1.684 1.00 89.44 90 TRP A N 1
ATOM 702 C CA . TRP A 1 90 ? -10.199 -0.901 -1.355 1.00 89.44 90 TRP A CA 1
ATOM 703 C C . TRP A 1 90 ? -11.337 -0.872 -0.349 1.00 89.44 90 TRP A C 1
ATOM 705 O O . TRP A 1 90 ? -11.270 -0.151 0.645 1.00 89.44 90 TRP A O 1
ATOM 715 N N . THR A 1 91 ? -12.324 -1.736 -0.550 1.00 87.31 91 THR A N 1
ATOM 716 C CA . THR A 1 91 ? -13.362 -2.062 0.428 1.00 87.31 91 THR A CA 1
ATOM 717 C C . THR A 1 91 ? -13.142 -3.480 0.943 1.00 87.31 91 THR A C 1
ATOM 719 O O . THR A 1 91 ? -13.111 -4.427 0.160 1.00 87.31 91 THR A O 1
ATOM 722 N N . LEU A 1 92 ? -12.980 -3.630 2.257 1.00 87.94 92 LEU A N 1
ATOM 723 C CA . LEU A 1 92 ? -12.811 -4.900 2.958 1.00 87.94 92 LEU A CA 1
ATOM 724 C C . LEU A 1 92 ? -14.149 -5.327 3.569 1.00 87.94 92 LEU A C 1
ATOM 726 O O . LEU A 1 92 ? -14.629 -4.710 4.517 1.00 87.94 92 LEU A O 1
ATOM 730 N N . ILE A 1 93 ? -14.741 -6.396 3.046 1.00 85.38 93 ILE A N 1
ATOM 731 C CA . ILE A 1 93 ? -16.058 -6.903 3.443 1.00 85.38 93 ILE A CA 1
ATOM 732 C C . ILE A 1 93 ? -15.875 -8.201 4.242 1.00 85.38 93 ILE A C 1
ATOM 734 O O . ILE A 1 93 ? -15.253 -9.133 3.724 1.00 85.38 93 ILE A O 1
ATOM 738 N N . PRO A 1 94 ? -16.391 -8.307 5.479 1.00 84.19 94 PRO A N 1
ATOM 739 C CA . PRO A 1 94 ? -16.278 -9.528 6.270 1.00 84.19 94 PRO A CA 1
ATOM 740 C C . PRO A 1 94 ? -17.122 -10.657 5.663 1.00 84.19 94 PRO A C 1
ATOM 742 O O . PRO A 1 94 ? -18.284 -10.461 5.318 1.00 84.19 94 PRO A O 1
ATOM 745 N N . ASN A 1 95 ? -16.564 -11.867 5.593 1.00 79.12 95 ASN A N 1
ATOM 746 C CA . ASN A 1 95 ? -17.278 -13.061 5.117 1.00 79.12 95 ASN A CA 1
ATOM 747 C C . ASN A 1 95 ? -18.004 -13.827 6.245 1.00 79.12 95 ASN A C 1
ATOM 749 O O . ASN A 1 95 ? -18.655 -14.835 5.986 1.00 79.12 95 ASN A O 1
ATOM 753 N N . GLY A 1 96 ? -17.881 -13.379 7.501 1.00 74.38 96 GLY A N 1
ATOM 754 C CA . GLY A 1 96 ? -18.506 -14.005 8.678 1.00 74.38 96 GLY A CA 1
ATOM 755 C C . GLY A 1 96 ? -17.728 -15.180 9.293 1.00 74.38 96 GLY A C 1
ATOM 756 O O . GLY A 1 96 ? -18.007 -15.561 10.423 1.00 74.38 96 GLY A O 1
ATOM 757 N N . ASP A 1 97 ? -16.711 -15.706 8.607 1.00 73.69 97 ASP A N 1
ATOM 758 C CA . ASP A 1 97 ? -15.817 -16.782 9.073 1.00 73.69 97 ASP A CA 1
ATOM 759 C C . ASP A 1 97 ? -14.468 -16.265 9.620 1.00 73.69 97 ASP A C 1
ATOM 761 O O . ASP A 1 97 ? -13.539 -17.035 9.867 1.00 73.69 97 ASP A O 1
ATOM 765 N N . GLY A 1 98 ? -14.345 -14.945 9.792 1.00 69.75 98 GLY A N 1
ATOM 766 C CA . GLY A 1 98 ? -13.100 -14.266 10.162 1.00 69.75 98 GLY A CA 1
ATOM 767 C C . GLY A 1 98 ? -12.217 -13.867 8.974 1.00 69.75 98 GLY A C 1
ATOM 768 O O . GLY A 1 98 ? -11.201 -13.203 9.182 1.00 69.75 98 GLY A O 1
ATOM 769 N N . SER A 1 99 ? -12.594 -14.217 7.739 1.00 71.69 99 SER A N 1
ATOM 770 C CA . SER A 1 99 ? -11.938 -13.733 6.520 1.00 71.69 99 SER A CA 1
ATOM 771 C C . SER A 1 99 ? -12.617 -12.481 5.950 1.00 71.69 99 SER A C 1
ATOM 773 O O . SER A 1 99 ? -13.761 -12.162 6.284 1.00 71.69 99 SER A O 1
ATOM 775 N N . TYR A 1 100 ? -11.904 -11.775 5.066 1.00 77.00 100 TYR A N 1
ATOM 776 C CA . TYR A 1 100 ? -12.397 -10.580 4.379 1.00 77.00 100 TYR A CA 1
ATOM 777 C C . TYR A 1 100 ? -12.237 -10.722 2.866 1.00 77.00 100 TYR A C 1
ATOM 779 O O . TYR A 1 100 ? -11.207 -11.184 2.371 1.00 77.00 100 TYR A O 1
ATOM 787 N N . ARG A 1 101 ? -13.255 -10.300 2.121 1.00 79.75 101 ARG A N 1
ATOM 788 C CA . ARG A 1 101 ? -13.190 -10.061 0.678 1.00 79.75 101 ARG A CA 1
ATOM 789 C C . ARG A 1 101 ? -12.740 -8.621 0.439 1.00 79.75 101 ARG A C 1
ATOM 791 O O . ARG A 1 101 ? -13.226 -7.730 1.123 1.00 79.75 101 ARG A O 1
ATOM 798 N N . ALA A 1 102 ? -11.836 -8.398 -0.512 1.00 79.38 102 ALA A N 1
ATOM 799 C CA . ALA A 1 102 ? -11.414 -7.057 -0.900 1.00 79.38 102 ALA A CA 1
ATOM 800 C C . ALA A 1 102 ? -11.893 -6.727 -2.310 1.00 79.38 102 ALA A C 1
ATOM 802 O O . ALA A 1 102 ? -11.803 -7.551 -3.220 1.00 79.38 102 ALA A O 1
ATOM 803 N N . GLU A 1 103 ? -12.395 -5.515 -2.492 1.00 80.25 103 GLU A N 1
ATOM 804 C CA . GLU A 1 103 ? -12.851 -5.016 -3.786 1.00 80.25 103 GLU A CA 1
ATOM 805 C C . GLU A 1 103 ? -12.246 -3.640 -4.042 1.00 80.25 103 GLU A C 1
ATOM 807 O O . GLU A 1 103 ? -12.194 -2.820 -3.131 1.00 80.25 103 GLU A O 1
ATOM 812 N N . ALA A 1 104 ? -11.787 -3.390 -5.266 1.00 77.75 104 ALA A N 1
ATOM 813 C CA . ALA A 1 104 ? -11.352 -2.077 -5.727 1.00 77.75 104 ALA A CA 1
ATOM 814 C C . ALA A 1 104 ? -11.933 -1.830 -7.120 1.00 77.75 104 ALA A C 1
ATOM 816 O O . ALA A 1 104 ? -11.944 -2.729 -7.960 1.00 77.75 104 ALA A O 1
ATOM 817 N N . GLY A 1 105 ? -12.440 -0.620 -7.362 1.00 65.50 105 GLY A N 1
ATOM 818 C CA . GLY A 1 105 ? -13.168 -0.295 -8.596 1.00 65.50 105 GLY A CA 1
ATOM 819 C C . GLY A 1 105 ? -12.312 -0.294 -9.868 1.00 65.50 105 GLY A C 1
ATOM 820 O O . GLY A 1 105 ? -12.855 -0.362 -10.966 1.00 65.50 105 GLY A O 1
ATOM 821 N N . ASP A 1 106 ? -10.988 -0.223 -9.734 1.00 63.97 106 ASP A N 1
ATOM 822 C CA . ASP A 1 106 ? -10.016 -0.192 -10.831 1.00 63.97 106 ASP A CA 1
ATOM 823 C C . ASP A 1 106 ? -9.353 -1.556 -11.103 1.00 63.97 106 ASP A C 1
ATOM 825 O O . ASP A 1 106 ? -8.544 -1.676 -12.025 1.00 63.97 106 ASP A O 1
ATOM 829 N N . VAL A 1 107 ? -9.704 -2.593 -10.334 1.00 55.12 107 VAL A N 1
ATOM 830 C CA . VAL A 1 107 ? -9.208 -3.963 -10.516 1.00 55.12 107 VAL A CA 1
ATOM 831 C C . VAL A 1 107 ? -10.311 -4.819 -11.141 1.00 55.12 107 VAL A C 1
ATOM 833 O O . VAL A 1 107 ? -11.394 -4.990 -10.584 1.00 55.12 107 VAL A O 1
ATOM 836 N N . VAL A 1 108 ? -10.048 -5.370 -12.330 1.00 44.25 108 VAL A N 1
ATOM 837 C CA . VAL A 1 108 ? -10.981 -6.284 -13.004 1.00 44.25 108 VAL A CA 1
ATOM 838 C C . VAL A 1 108 ? -10.925 -7.650 -12.315 1.00 44.25 108 VAL A C 1
ATOM 840 O O . VAL A 1 108 ? -10.042 -8.459 -12.585 1.00 44.25 108 VAL A O 1
ATOM 843 N N . GLY A 1 109 ? -11.895 -7.899 -11.435 1.00 43.22 109 GLY A N 1
ATOM 844 C CA . GLY A 1 109 ? -12.030 -9.128 -10.652 1.00 43.22 109 GLY A CA 1
ATOM 845 C C . GLY A 1 109 ? -12.056 -8.827 -9.155 1.00 43.22 109 GLY A C 1
ATOM 846 O O . GLY A 1 109 ? -11.334 -7.962 -8.676 1.00 43.22 109 GLY A O 1
ATOM 847 N N . ALA A 1 110 ? -12.900 -9.528 -8.395 1.00 42.84 110 ALA A N 1
ATOM 848 C CA . ALA A 1 110 ? -12.861 -9.433 -6.939 1.00 42.84 110 ALA A CA 1
ATOM 849 C C . ALA A 1 110 ? -11.516 -9.991 -6.450 1.00 42.84 110 ALA A C 1
ATOM 851 O O . ALA A 1 110 ? -11.310 -11.208 -6.450 1.00 42.84 110 ALA A O 1
ATOM 852 N N . GLY A 1 111 ? -10.593 -9.108 -6.067 1.00 47.03 111 GLY A N 1
ATOM 853 C CA . GLY A 1 111 ? -9.316 -9.483 -5.479 1.00 47.03 111 GLY A CA 1
ATOM 854 C C . GLY A 1 111 ? -9.560 -10.248 -4.181 1.00 47.03 111 GLY A C 1
ATOM 855 O O . GLY A 1 111 ? -9.870 -9.678 -3.138 1.00 47.03 111 GLY A O 1
ATOM 856 N N . ARG A 1 112 ? -9.451 -11.578 -4.209 1.00 42.75 112 ARG A N 1
ATOM 857 C CA . ARG A 1 112 ? -9.595 -12.366 -2.983 1.00 42.75 112 ARG A CA 1
ATOM 858 C C . ARG A 1 112 ? -8.316 -12.208 -2.163 1.00 42.75 112 ARG A C 1
ATOM 860 O O . ARG A 1 112 ? -7.295 -12.805 -2.495 1.00 42.75 112 ARG A O 1
ATOM 867 N N . LEU A 1 113 ? -8.375 -11.445 -1.072 1.00 44.12 113 LEU A N 1
ATOM 868 C CA . LEU A 1 113 ? -7.340 -11.474 -0.038 1.00 44.12 113 LEU A CA 1
ATOM 869 C C . LEU A 1 113 ? -7.344 -12.870 0.608 1.00 44.12 113 LEU A C 1
ATOM 871 O O . LEU A 1 113 ? -8.162 -13.161 1.473 1.00 44.12 113 LEU A O 1
ATOM 875 N N . GLN A 1 114 ? -6.473 -13.771 0.140 1.00 38.19 114 GLN A N 1
ATOM 876 C CA . GLN A 1 114 ? -6.399 -15.149 0.655 1.00 38.19 114 GLN A CA 1
ATOM 877 C C . GLN A 1 114 ? -5.315 -15.354 1.716 1.00 38.19 114 GLN A C 1
ATOM 879 O O . GLN A 1 114 ? -5.425 -16.290 2.503 1.00 38.19 114 GLN A O 1
ATOM 884 N N . HIS A 1 115 ? -4.267 -14.527 1.745 1.00 34.75 115 HIS A N 1
ATOM 885 C CA . HIS A 1 115 ? -3.163 -14.687 2.691 1.00 34.75 115 HIS A CA 1
ATOM 886 C C . HIS A 1 115 ? -2.509 -13.345 3.007 1.00 34.75 115 HIS A C 1
ATOM 888 O O . HIS A 1 115 ? -2.004 -12.660 2.118 1.00 34.75 115 HIS A O 1
ATOM 894 N N . PHE A 1 116 ? -2.489 -13.000 4.290 1.00 41.56 116 PHE A N 1
ATOM 895 C CA . PHE A 1 116 ? -1.778 -11.845 4.815 1.00 41.56 116 PHE A CA 1
ATOM 896 C C . PHE A 1 116 ? -0.699 -12.368 5.770 1.00 41.56 116 PHE A C 1
ATOM 898 O O . PHE A 1 116 ? -1.012 -12.873 6.845 1.00 41.56 116 PHE A O 1
ATOM 905 N N . ALA A 1 117 ? 0.569 -12.294 5.361 1.00 33.66 117 ALA A N 1
ATOM 906 C CA . ALA A 1 117 ? 1.707 -12.649 6.207 1.00 33.66 117 ALA A CA 1
ATOM 907 C C . ALA A 1 117 ? 2.403 -11.355 6.654 1.00 33.66 117 ALA A C 1
ATOM 909 O O . ALA A 1 117 ? 3.041 -10.659 5.860 1.00 33.66 117 ALA A O 1
ATOM 910 N N . ALA A 1 118 ? 2.243 -11.002 7.928 1.00 31.83 118 ALA A N 1
ATOM 911 C CA . ALA A 1 118 ? 2.906 -9.858 8.542 1.00 31.83 118 ALA A CA 1
ATOM 912 C C . ALA A 1 118 ? 4.206 -10.311 9.228 1.00 31.83 118 ALA A C 1
ATOM 914 O O . ALA A 1 118 ? 4.173 -11.228 10.043 1.00 31.83 118 ALA A O 1
ATOM 915 N N . ARG A 1 119 ? 5.346 -9.663 8.939 1.00 33.69 119 ARG A N 1
ATOM 916 C CA . ARG A 1 119 ? 6.621 -9.913 9.634 1.00 33.69 119 ARG A CA 1
ATOM 917 C C . ARG A 1 119 ? 7.144 -8.619 10.261 1.00 33.69 119 ARG A C 1
ATOM 919 O O . ARG A 1 119 ? 7.774 -7.806 9.590 1.00 33.69 119 ARG A O 1
ATOM 926 N N . GLY A 1 120 ? 6.939 -8.439 11.565 1.00 42.09 120 GLY A N 1
ATOM 927 C CA . GLY A 1 120 ? 7.397 -7.230 12.264 1.00 42.09 120 GLY A CA 1
ATOM 928 C C . GLY A 1 120 ? 6.807 -5.950 11.650 1.00 42.09 120 GLY A C 1
ATOM 929 O O . GLY A 1 120 ? 5.617 -5.904 11.342 1.00 42.09 120 GLY A O 1
ATOM 930 N N . SER A 1 121 ? 7.631 -4.919 11.447 1.00 32.12 121 SER A N 1
ATOM 931 C CA . SER A 1 121 ? 7.234 -3.645 10.824 1.00 32.12 121 SER A CA 1
ATOM 932 C C . SER A 1 121 ? 7.078 -3.700 9.296 1.00 32.12 121 SER A C 1
ATOM 934 O O . SER A 1 121 ? 6.536 -2.760 8.725 1.00 32.12 121 SER A O 1
ATOM 936 N N . ASN A 1 122 ? 7.488 -4.788 8.628 1.00 31.58 122 ASN A N 1
ATOM 937 C CA . ASN A 1 122 ? 7.359 -4.951 7.176 1.00 31.58 122 ASN A CA 1
ATOM 938 C C . ASN A 1 122 ? 6.262 -5.967 6.844 1.00 31.58 122 ASN A C 1
ATOM 940 O O . ASN A 1 122 ? 6.334 -7.146 7.201 1.00 31.58 122 ASN A O 1
ATOM 944 N N . LYS A 1 123 ? 5.225 -5.517 6.140 1.00 44.41 123 LYS A N 1
ATOM 945 C CA . LYS A 1 123 ? 4.044 -6.329 5.837 1.00 44.41 123 LYS A CA 1
ATOM 946 C C . LYS A 1 123 ? 3.863 -6.389 4.330 1.00 44.41 123 LYS A C 1
ATOM 948 O O . LYS A 1 123 ? 3.931 -5.369 3.656 1.00 44.41 123 LYS A O 1
ATOM 953 N N . ARG A 1 124 ? 3.723 -7.605 3.801 1.00 39.16 124 ARG A N 1
ATOM 954 C CA . ARG A 1 124 ? 3.646 -7.869 2.364 1.00 39.16 124 ARG A CA 1
ATOM 955 C C . ARG A 1 124 ? 2.261 -8.404 2.040 1.00 39.16 124 ARG A C 1
ATOM 957 O O . ARG A 1 124 ? 1.849 -9.412 2.607 1.00 39.16 124 ARG A O 1
ATOM 964 N N . TRP A 1 125 ? 1.578 -7.755 1.107 1.00 43.28 125 TRP A N 1
ATOM 965 C CA . TRP A 1 125 ? 0.321 -8.227 0.535 1.00 43.28 125 TRP A CA 1
ATOM 966 C C . TRP A 1 125 ? 0.476 -8.469 -0.961 1.00 43.28 125 TRP A C 1
ATOM 968 O O . TRP A 1 125 ? 1.364 -7.933 -1.625 1.00 43.28 125 TRP A O 1
ATOM 978 N N . THR A 1 126 ? -0.360 -9.350 -1.491 1.00 36.91 126 THR A N 1
ATOM 979 C CA . THR A 1 126 ? -0.499 -9.580 -2.927 1.00 36.91 126 THR A CA 1
ATOM 980 C C . THR A 1 126 ? -1.985 -9.489 -3.222 1.00 36.91 126 THR A C 1
ATOM 982 O O . THR A 1 126 ? -2.746 -10.369 -2.829 1.00 36.91 126 THR A O 1
ATOM 985 N N . ALA A 1 127 ? -2.395 -8.379 -3.832 1.00 34.09 127 ALA A N 1
ATOM 986 C CA . ALA A 1 127 ? -3.673 -8.292 -4.519 1.00 34.09 127 ALA A CA 1
ATOM 987 C C . ALA A 1 127 ? -3.440 -8.841 -5.934 1.00 34.09 127 ALA A C 1
ATOM 989 O O . ALA A 1 127 ? -2.479 -8.427 -6.587 1.00 34.09 127 ALA A O 1
ATOM 990 N N . PHE A 1 128 ? -4.232 -9.836 -6.334 1.00 33.91 128 PHE A N 1
ATOM 991 C CA . PHE A 1 128 ? -4.244 -10.354 -7.703 1.00 33.91 128 PHE A CA 1
ATOM 992 C C . PHE A 1 128 ? -5.125 -9.473 -8.579 1.00 33.91 128 PHE A C 1
ATOM 994 O O . PHE A 1 128 ? -6.194 -9.066 -8.068 1.00 33.91 128 PHE A O 1
#